Protein AF-A0A3D1SUI6-F1 (afdb_monomer_lite)

Radius of gyration: 23.85 Å; chains: 1; bounding box: 49×30×63 Å

Structure (mmCIF, N/CA/C/O backbone):
data_AF-A0A3D1SUI6-F1
#
_entry.id   AF-A0A3D1SUI6-F1
#
loop_
_atom_site.group_PDB
_atom_site.id
_atom_site.type_symbol
_atom_site.label_atom_id
_atom_site.label_alt_id
_atom_site.label_comp_id
_atom_site.label_asym_id
_atom_site.label_entity_id
_atom_site.label_seq_id
_atom_site.pdbx_PDB_ins_code
_atom_site.Cartn_x
_atom_site.Cartn_y
_atom_site.Cartn_z
_atom_site.occupancy
_atom_site.B_iso_or_equiv
_atom_site.auth_seq_id
_atom_site.auth_comp_id
_atom_site.auth_asym_id
_atom_site.auth_atom_id
_atom_site.pdbx_PDB_model_num
ATOM 1 N N . MET A 1 1 ? 27.805 6.499 -15.657 1.00 43.81 1 MET A N 1
ATOM 2 C CA . MET A 1 1 ? 27.881 5.916 -17.016 1.00 43.81 1 MET A CA 1
ATOM 3 C C . MET A 1 1 ? 26.561 5.187 -17.264 1.00 43.81 1 MET A C 1
ATOM 5 O O . MET A 1 1 ? 26.260 4.269 -16.513 1.00 43.81 1 MET A O 1
ATOM 9 N N . SER A 1 2 ? 25.707 5.669 -18.175 1.00 59.41 2 SER A N 1
ATOM 10 C CA . SER A 1 2 ? 24.334 5.151 -18.326 1.00 59.41 2 SER A CA 1
ATOM 11 C C . SER A 1 2 ? 24.329 3.810 -19.066 1.00 59.41 2 SER A C 1
ATOM 13 O O . SER A 1 2 ? 24.664 3.744 -20.247 1.00 59.41 2 SER A O 1
ATOM 15 N N . LEU A 1 3 ? 23.946 2.742 -18.363 1.00 60.56 3 LEU A N 1
ATOM 16 C CA . LEU A 1 3 ? 23.948 1.361 -18.862 1.00 60.56 3 LEU A CA 1
ATOM 17 C C . LEU A 1 3 ? 22.969 1.159 -20.034 1.00 60.56 3 LEU A C 1
ATOM 19 O O . LEU A 1 3 ? 23.186 0.283 -20.854 1.00 60.56 3 LEU A O 1
ATOM 23 N N . MET A 1 4 ? 21.931 1.992 -20.155 1.00 62.31 4 MET A N 1
ATOM 24 C CA . MET A 1 4 ? 20.924 1.932 -21.232 1.00 62.31 4 MET A CA 1
ATOM 25 C C . MET A 1 4 ? 21.296 2.768 -22.470 1.00 62.31 4 MET A C 1
ATOM 27 O O . MET A 1 4 ? 20.726 2.575 -23.542 1.00 62.31 4 MET A O 1
ATOM 31 N N . ALA A 1 5 ? 22.251 3.694 -22.334 1.00 60.84 5 ALA A N 1
ATOM 32 C CA . ALA A 1 5 ? 22.684 4.575 -23.420 1.00 60.84 5 ALA A CA 1
ATOM 33 C C . ALA A 1 5 ? 23.807 3.963 -24.279 1.00 60.84 5 ALA A C 1
ATOM 35 O O . ALA A 1 5 ? 24.059 4.419 -25.391 1.00 60.84 5 ALA A O 1
ATOM 36 N N . GLY A 1 6 ? 24.497 2.940 -23.766 1.00 64.94 6 GLY A N 1
ATOM 37 C CA . GLY A 1 6 ? 25.594 2.274 -24.462 1.00 64.94 6 GLY A CA 1
ATOM 38 C C . GLY A 1 6 ? 25.123 1.181 -25.425 1.00 64.94 6 GLY A C 1
ATOM 39 O O . GLY A 1 6 ? 24.291 0.343 -25.089 1.00 64.94 6 GLY A O 1
ATOM 40 N N . SER A 1 7 ? 25.729 1.116 -26.608 1.00 67.81 7 SER A N 1
ATOM 41 C CA . SER A 1 7 ? 25.543 0.011 -27.562 1.00 67.81 7 SER A CA 1
ATOM 42 C C . SER A 1 7 ? 26.106 -1.329 -27.062 1.00 67.81 7 SER A C 1
ATOM 44 O O . SER A 1 7 ? 25.674 -2.386 -27.512 1.00 67.81 7 SER A O 1
ATOM 46 N N . VAL A 1 8 ? 27.051 -1.302 -26.113 1.00 70.38 8 VAL A N 1
ATOM 47 C CA . VAL A 1 8 ? 27.733 -2.493 -25.569 1.00 70.38 8 VAL A CA 1
ATOM 48 C C . VAL A 1 8 ? 26.826 -3.326 -24.659 1.00 70.38 8 VAL A C 1
ATOM 50 O O . VAL A 1 8 ? 26.807 -4.549 -24.762 1.00 70.38 8 VAL A O 1
ATOM 53 N N . SER A 1 9 ? 26.034 -2.694 -23.793 1.00 71.31 9 SER A N 1
ATOM 54 C CA . SER A 1 9 ? 25.052 -3.402 -22.960 1.00 71.31 9 SER A CA 1
ATOM 55 C C . SER A 1 9 ? 23.946 -4.019 -23.814 1.00 71.31 9 SER A C 1
ATOM 57 O O . SER A 1 9 ? 23.560 -5.163 -23.591 1.00 71.31 9 SER A O 1
ATOM 59 N N . SER A 1 10 ? 23.497 -3.302 -24.845 1.00 67.88 10 SER A N 1
ATOM 60 C CA . SER A 1 10 ? 22.530 -3.790 -25.836 1.00 67.88 10 SER A CA 1
ATOM 61 C C . SER A 1 10 ? 23.078 -4.964 -26.647 1.00 67.88 10 SER A C 1
ATOM 63 O O . SER A 1 10 ? 22.335 -5.894 -26.971 1.00 67.88 10 SER A O 1
ATOM 65 N N . LEU A 1 11 ? 24.389 -4.999 -26.901 1.00 67.94 11 LEU A N 1
ATOM 66 C CA . LEU A 1 11 ? 25.031 -6.142 -27.542 1.00 67.94 11 LEU A CA 1
ATOM 67 C C . LEU A 1 11 ? 25.026 -7.363 -26.620 1.00 67.94 11 LEU A C 1
ATOM 69 O O . LEU A 1 11 ? 24.677 -8.453 -27.059 1.00 67.94 11 LEU A O 1
ATOM 73 N N . LEU A 1 12 ? 25.355 -7.177 -25.343 1.00 75.50 12 LEU A N 1
ATOM 74 C CA . LEU A 1 12 ? 25.420 -8.266 -24.366 1.00 75.50 12 LEU A CA 1
ATOM 75 C C . LEU A 1 12 ? 24.041 -8.817 -23.977 1.00 75.50 12 LEU A C 1
ATOM 77 O O . LEU A 1 12 ? 23.918 -10.008 -23.709 1.00 75.50 12 LEU A O 1
ATOM 81 N N . LEU A 1 13 ? 23.013 -7.968 -23.941 1.00 75.69 13 LEU A N 1
ATOM 82 C CA . LEU A 1 13 ? 21.690 -8.319 -23.412 1.00 75.69 13 LEU A CA 1
ATOM 83 C C . LEU A 1 13 ? 20.624 -8.528 -24.496 1.00 75.69 13 LEU A C 1
ATOM 85 O O . LEU A 1 13 ? 19.625 -9.192 -24.243 1.00 75.69 13 LEU A O 1
ATOM 89 N N . ALA A 1 14 ? 20.821 -7.986 -25.701 1.00 75.38 14 ALA A N 1
ATOM 90 C CA . ALA A 1 14 ? 19.905 -8.153 -26.835 1.00 75.38 14 ALA A CA 1
ATOM 91 C C . ALA A 1 14 ? 20.599 -8.595 -28.136 1.00 75.38 14 ALA A C 1
ATOM 93 O O . ALA A 1 14 ? 19.934 -8.744 -29.164 1.00 75.38 14 ALA A O 1
ATOM 94 N N . GLY A 1 15 ? 21.922 -8.801 -28.129 1.00 75.25 15 GLY A N 1
ATOM 95 C CA . GLY A 1 15 ? 22.675 -9.225 -29.313 1.00 75.25 15 GLY A CA 1
ATOM 96 C C . GLY A 1 15 ? 22.782 -8.156 -30.406 1.00 75.25 15 GLY A C 1
ATOM 97 O O . GLY A 1 15 ? 22.962 -8.507 -31.574 1.00 75.25 15 GLY A O 1
ATOM 98 N N . LYS A 1 16 ? 22.613 -6.863 -30.079 1.00 77.06 16 LYS A N 1
ATOM 99 C CA . LYS A 1 16 ? 22.597 -5.752 -31.053 1.00 77.06 16 LYS A CA 1
ATOM 100 C C . LYS A 1 16 ? 23.421 -4.549 -30.598 1.00 77.06 16 LYS A C 1
ATOM 102 O O . LYS A 1 16 ? 23.371 -4.158 -29.448 1.00 77.06 16 LYS A O 1
ATOM 107 N N . THR A 1 17 ? 24.096 -3.883 -31.531 1.00 76.62 17 THR A N 1
ATOM 108 C CA . THR A 1 17 ? 24.933 -2.692 -31.277 1.00 76.62 17 THR A CA 1
ATOM 109 C C . THR A 1 17 ? 24.167 -1.362 -31.328 1.00 76.62 17 THR A C 1
ATOM 111 O O . THR A 1 17 ? 24.775 -0.303 -31.470 1.00 76.62 17 THR A O 1
ATOM 114 N N . LYS A 1 18 ? 22.835 -1.392 -31.228 1.00 80.06 18 LYS A N 1
ATOM 115 C CA . LYS A 1 18 ? 21.983 -0.195 -31.166 1.00 80.06 18 LYS A CA 1
ATOM 116 C C . LYS A 1 18 ? 21.641 0.133 -29.710 1.00 80.06 18 LYS A C 1
ATOM 118 O O . LYS A 1 18 ? 21.532 -0.808 -28.931 1.00 80.06 18 LYS A O 1
ATOM 123 N N . PRO A 1 19 ? 21.465 1.409 -29.330 1.00 82.38 19 PRO A N 1
ATOM 124 C CA . PRO A 1 19 ? 20.990 1.760 -27.992 1.00 82.38 19 PRO A CA 1
ATOM 125 C C . PRO A 1 19 ? 19.563 1.237 -27.764 1.00 82.38 19 PRO A C 1
ATOM 127 O O . PRO A 1 19 ? 18.816 1.019 -28.719 1.00 82.38 19 PRO A O 1
ATOM 130 N N . PHE A 1 20 ? 19.167 1.069 -26.498 1.00 84.12 20 PHE A N 1
ATOM 131 C CA . PHE A 1 20 ? 17.882 0.459 -26.123 1.00 84.12 20 PHE A CA 1
ATOM 132 C C . PHE A 1 20 ? 16.665 1.128 -26.792 1.00 84.12 20 PHE A C 1
ATOM 134 O O . PHE A 1 20 ? 15.734 0.445 -27.223 1.00 84.12 20 PHE A O 1
ATOM 141 N N . ILE A 1 21 ? 16.691 2.458 -26.938 1.00 87.12 21 ILE A N 1
ATOM 142 C CA . ILE A 1 21 ? 15.590 3.227 -27.541 1.00 87.12 21 ILE A CA 1
ATOM 143 C C . ILE A 1 21 ? 15.406 2.931 -29.037 1.00 87.12 21 ILE A C 1
ATOM 145 O O . ILE A 1 21 ? 14.313 3.106 -29.557 1.00 87.12 21 ILE A O 1
ATOM 149 N N . ASP A 1 22 ? 16.433 2.424 -29.716 1.00 87.81 22 ASP A N 1
ATOM 150 C CA . ASP A 1 22 ? 16.392 2.113 -31.151 1.00 87.81 22 ASP A CA 1
ATOM 151 C C . ASP A 1 22 ? 16.131 0.620 -31.418 1.00 87.81 22 ASP A C 1
ATOM 153 O O . ASP A 1 22 ? 16.123 0.170 -32.570 1.00 87.81 22 ASP A O 1
ATOM 157 N N . LEU A 1 23 ? 15.956 -0.176 -30.357 1.00 89.12 23 LEU A N 1
ATOM 158 C CA . LEU A 1 23 ? 15.553 -1.575 -30.453 1.00 89.12 23 LEU A CA 1
ATOM 159 C C . LEU A 1 23 ? 14.050 -1.681 -30.748 1.00 89.12 23 LEU A C 1
ATOM 161 O O . LEU A 1 23 ? 13.251 -0.896 -30.238 1.00 89.12 23 LEU A O 1
ATOM 165 N N . SER A 1 24 ? 13.667 -2.694 -31.529 1.00 92.19 24 SER A N 1
ATOM 166 C CA . SER A 1 24 ? 12.257 -3.092 -31.680 1.00 92.19 24 SER A CA 1
ATOM 167 C C . SER A 1 24 ? 11.669 -3.576 -30.350 1.00 92.19 24 SER A C 1
ATOM 169 O O . SER A 1 24 ? 12.409 -3.980 -29.453 1.00 92.19 24 SER A O 1
ATOM 171 N N . GLU A 1 25 ? 10.344 -3.598 -30.235 1.00 91.56 25 GLU A N 1
ATOM 172 C CA . GLU A 1 25 ? 9.626 -4.065 -29.041 1.00 91.56 25 GLU A CA 1
ATOM 173 C C . GLU A 1 25 ? 10.104 -5.448 -28.562 1.00 91.56 25 GLU A C 1
ATOM 175 O O . GLU A 1 25 ? 10.632 -5.564 -27.458 1.00 91.56 25 GLU A O 1
ATOM 180 N N . GLN A 1 26 ? 10.088 -6.457 -29.441 1.00 92.56 26 GLN A N 1
ATOM 181 C CA . GLN A 1 26 ? 10.573 -7.813 -29.128 1.00 92.56 26 GLN A CA 1
ATOM 182 C C . GLN A 1 26 ? 12.034 -7.836 -28.648 1.00 92.56 26 GLN A C 1
ATOM 184 O O . GLN A 1 26 ? 12.441 -8.695 -27.865 1.00 92.56 26 GLN A O 1
ATOM 189 N N . GLN A 1 27 ? 12.870 -6.917 -29.138 1.00 88.75 27 GLN A N 1
ATOM 190 C CA . GLN A 1 27 ? 14.268 -6.820 -28.713 1.00 88.75 27 GLN A CA 1
ATOM 191 C C . GLN A 1 27 ? 14.400 -6.161 -27.339 1.00 88.75 27 GLN A C 1
ATOM 193 O O . GLN A 1 27 ? 15.232 -6.601 -26.544 1.00 88.75 27 GLN A O 1
ATOM 198 N N . ARG A 1 28 ? 13.580 -5.148 -27.040 1.00 92.56 28 ARG A N 1
ATOM 199 C CA . ARG A 1 28 ? 13.516 -4.531 -25.709 1.00 92.56 28 ARG A CA 1
ATOM 200 C C . ARG A 1 28 ? 13.014 -5.526 -24.665 1.00 92.56 28 ARG A C 1
ATOM 202 O O . ARG A 1 28 ? 13.600 -5.609 -23.589 1.00 92.56 28 ARG A O 1
ATOM 209 N N . GLU A 1 29 ? 12.011 -6.337 -24.994 1.00 92.00 29 GLU A N 1
ATOM 210 C CA . GLU A 1 29 ? 11.534 -7.416 -24.119 1.00 92.00 29 GLU A CA 1
ATOM 211 C C . GLU A 1 29 ? 12.645 -8.417 -23.799 1.00 92.00 29 GLU A C 1
ATOM 213 O O . GLU A 1 29 ? 12.923 -8.680 -22.630 1.00 92.00 29 GLU A O 1
ATOM 218 N N . ARG A 1 30 ? 13.346 -8.924 -24.823 1.00 91.25 30 ARG A N 1
ATOM 219 C CA . ARG A 1 30 ? 14.482 -9.842 -24.627 1.00 91.25 30 ARG A CA 1
ATOM 220 C C . ARG A 1 30 ? 15.592 -9.221 -23.787 1.00 91.25 30 ARG A C 1
ATOM 222 O O . ARG A 1 30 ? 16.157 -9.911 -22.941 1.00 91.25 30 ARG A O 1
ATOM 229 N N . TYR A 1 31 ? 15.887 -7.938 -23.992 1.00 91.81 31 TYR A N 1
ATOM 230 C CA . TYR A 1 31 ? 16.863 -7.196 -23.195 1.00 91.81 31 TYR A CA 1
ATOM 231 C C . TYR A 1 31 ? 16.479 -7.201 -21.708 1.00 91.81 31 TYR A C 1
ATOM 233 O O . TYR A 1 31 ? 17.272 -7.603 -20.854 1.00 91.81 31 TYR A O 1
ATOM 241 N N . LEU A 1 32 ? 15.241 -6.805 -21.395 1.00 92.81 32 LEU A N 1
ATOM 242 C CA . LEU A 1 32 ? 14.733 -6.738 -20.022 1.00 92.81 32 LEU A CA 1
ATOM 243 C C . LEU A 1 32 ? 14.626 -8.125 -19.381 1.00 92.81 32 LEU A C 1
ATOM 245 O O . LEU A 1 32 ? 15.021 -8.305 -18.228 1.00 92.81 32 LEU A O 1
ATOM 249 N N . PHE A 1 33 ? 14.171 -9.123 -20.139 1.00 94.25 33 PHE A N 1
ATOM 250 C CA . PHE A 1 33 ? 14.102 -10.511 -19.691 1.00 94.25 33 PHE A CA 1
ATOM 251 C C . PHE A 1 33 ? 15.494 -11.080 -19.374 1.00 94.25 33 PHE A C 1
ATOM 253 O O . PHE A 1 33 ? 15.675 -11.780 -18.374 1.00 94.25 33 PHE A O 1
ATOM 260 N N . SER A 1 34 ? 16.498 -10.728 -20.181 1.00 93.06 34 SER A N 1
ATOM 261 C CA . SER A 1 34 ? 17.894 -11.113 -19.945 1.00 93.06 34 SER A CA 1
ATOM 262 C C . SER A 1 34 ? 18.468 -10.438 -18.699 1.00 93.06 34 SER A C 1
ATOM 264 O O . SER A 1 34 ? 19.191 -11.077 -17.938 1.00 93.06 34 SER A O 1
ATOM 266 N N . MET A 1 35 ? 18.118 -9.174 -18.431 1.00 93.00 35 MET A N 1
ATOM 267 C CA . MET A 1 35 ? 18.493 -8.513 -17.176 1.00 93.00 35 MET A CA 1
ATOM 268 C C . MET A 1 35 ? 17.873 -9.200 -15.955 1.00 93.00 35 MET A C 1
ATOM 270 O O . MET A 1 35 ? 18.580 -9.446 -14.976 1.00 93.00 35 MET A O 1
ATOM 274 N N . ALA A 1 36 ? 16.580 -9.537 -16.019 1.00 94.81 36 ALA A N 1
ATOM 275 C CA . ALA A 1 36 ? 15.845 -10.171 -14.925 1.00 94.81 36 ALA A CA 1
ATOM 276 C C . ALA A 1 36 ? 16.452 -11.521 -14.501 1.00 94.81 36 ALA A C 1
ATOM 278 O O . ALA A 1 36 ? 16.503 -11.825 -13.309 1.00 94.81 36 ALA A O 1
ATOM 279 N N . ASN A 1 37 ? 16.958 -12.291 -15.471 1.00 94.81 37 ASN A N 1
ATOM 280 C CA . ASN A 1 37 ? 17.528 -13.628 -15.272 1.00 94.81 37 ASN A CA 1
ATOM 281 C C . ASN A 1 37 ? 19.068 -13.658 -15.299 1.00 94.81 37 ASN A C 1
ATOM 283 O O . ASN A 1 37 ? 19.672 -14.729 -15.343 1.00 94.81 37 ASN A O 1
ATOM 287 N N . SER A 1 38 ? 19.727 -12.496 -15.289 1.00 93.94 38 SER A N 1
ATOM 288 C CA . SER A 1 38 ? 21.187 -12.416 -15.386 1.00 93.94 38 SER A CA 1
ATOM 289 C C . SER A 1 38 ? 21.871 -13.041 -14.164 1.00 93.94 38 SER A C 1
ATOM 291 O O . SER A 1 38 ? 21.394 -12.840 -13.045 1.00 93.94 38 SER A O 1
ATOM 293 N N . PRO A 1 39 ? 23.032 -13.711 -14.308 1.00 91.56 39 PRO A N 1
ATOM 294 C CA . PRO A 1 39 ? 23.845 -14.132 -13.164 1.00 91.56 39 PRO A CA 1
ATOM 295 C C . PRO A 1 39 ? 24.430 -12.936 -12.388 1.00 91.56 39 PRO A C 1
ATOM 297 O O . PRO A 1 39 ? 24.704 -13.049 -11.191 1.00 91.56 39 PRO A O 1
ATOM 300 N N . VAL A 1 40 ? 24.546 -11.760 -13.016 1.00 91.94 40 VAL A N 1
ATOM 301 C CA . VAL A 1 40 ? 25.086 -10.541 -12.396 1.00 91.94 40 VAL A CA 1
ATOM 302 C C . VAL A 1 40 ? 24.011 -9.840 -11.559 1.00 91.94 40 VAL A C 1
ATOM 304 O O . VAL A 1 40 ? 23.017 -9.342 -12.088 1.00 91.94 40 VAL A O 1
ATOM 307 N N . GLY A 1 41 ? 24.233 -9.739 -10.244 1.00 91.06 41 GLY A N 1
ATOM 308 C CA . GLY A 1 41 ? 23.258 -9.169 -9.302 1.00 91.06 41 GLY A CA 1
ATOM 309 C C . GLY A 1 41 ? 22.820 -7.736 -9.620 1.00 91.06 41 GLY A C 1
ATOM 310 O O . GLY A 1 41 ? 21.630 -7.437 -9.551 1.00 91.06 41 GLY A O 1
ATOM 311 N N . ALA A 1 42 ? 23.748 -6.876 -10.049 1.00 89.12 42 ALA A N 1
ATOM 312 C CA . ALA A 1 42 ? 23.448 -5.486 -10.400 1.00 89.12 42 ALA A CA 1
ATOM 313 C C . ALA A 1 42 ? 22.456 -5.359 -11.574 1.00 89.12 42 ALA A C 1
ATOM 315 O O . ALA A 1 42 ? 21.617 -4.461 -11.579 1.00 89.12 42 ALA A O 1
ATOM 316 N N . LEU A 1 43 ? 22.501 -6.274 -12.551 1.00 87.50 43 LEU A N 1
ATOM 317 C CA . LEU A 1 43 ? 21.563 -6.270 -13.680 1.00 87.50 43 LEU A CA 1
ATOM 318 C C . LEU A 1 43 ? 20.154 -6.677 -13.242 1.00 87.50 43 LEU A C 1
ATOM 320 O O . LEU A 1 43 ? 19.182 -6.040 -13.651 1.00 87.50 43 LEU A O 1
ATOM 324 N N . ARG A 1 44 ? 20.047 -7.669 -12.347 1.00 94.12 44 ARG A N 1
ATOM 325 C CA . ARG A 1 44 ? 18.763 -8.044 -11.740 1.00 94.12 44 ARG A CA 1
ATOM 326 C C . ARG A 1 44 ? 18.180 -6.891 -10.929 1.00 94.12 44 ARG A C 1
ATOM 328 O O . ARG A 1 44 ? 17.003 -6.585 -11.081 1.00 94.12 44 ARG A O 1
ATOM 335 N N . GLN A 1 45 ? 18.996 -6.225 -10.109 1.00 91.81 45 GLN A N 1
ATOM 336 C CA . GLN A 1 45 ? 18.569 -5.041 -9.354 1.00 91.81 45 GLN A CA 1
ATOM 337 C C . GLN A 1 45 ? 18.085 -3.927 -10.286 1.00 91.81 45 GLN A C 1
ATOM 339 O O . GLN A 1 45 ? 16.996 -3.404 -10.075 1.00 91.81 45 GLN A O 1
ATOM 344 N N . GLY A 1 46 ? 18.823 -3.635 -11.362 1.00 89.81 46 GLY A N 1
ATOM 345 C CA . GLY A 1 46 ? 18.406 -2.656 -12.367 1.00 89.81 46 GLY A CA 1
ATOM 346 C C . GLY A 1 46 ? 17.046 -2.981 -12.996 1.00 89.81 46 GLY A C 1
ATOM 347 O O . GLY A 1 46 ? 16.204 -2.092 -13.119 1.00 89.81 46 GLY A O 1
ATOM 348 N N . PHE A 1 47 ? 16.791 -4.253 -13.329 1.00 93.94 47 PHE A N 1
ATOM 349 C CA . PHE A 1 47 ? 15.474 -4.692 -13.803 1.00 93.94 47 PHE A CA 1
ATOM 350 C C . PHE A 1 47 ? 14.386 -4.495 -12.741 1.00 93.94 47 PHE A C 1
ATOM 352 O O . PHE A 1 47 ? 13.322 -3.976 -13.061 1.00 93.94 47 PHE A O 1
ATOM 359 N N . GLN A 1 48 ? 14.640 -4.868 -11.482 1.00 94.69 48 GLN A N 1
ATOM 360 C CA . GLN A 1 48 ? 13.653 -4.708 -10.409 1.00 94.69 48 GLN A CA 1
ATOM 361 C C . GLN A 1 48 ? 13.319 -3.238 -10.148 1.00 94.69 48 GLN A C 1
ATOM 363 O O . GLN A 1 48 ? 12.148 -2.908 -9.974 1.00 94.69 48 GLN A O 1
ATOM 368 N N . THR A 1 49 ? 14.311 -2.347 -10.174 1.00 92.38 49 THR A N 1
ATOM 369 C CA . THR A 1 49 ? 14.087 -0.901 -10.060 1.00 92.38 49 THR A CA 1
ATOM 370 C C . THR A 1 49 ? 13.233 -0.385 -11.214 1.00 92.38 49 THR A C 1
ATOM 372 O O . THR A 1 49 ? 12.233 0.286 -10.971 1.00 92.38 49 THR A O 1
ATOM 375 N N . LEU A 1 50 ? 13.572 -0.743 -12.458 1.00 91.50 50 LEU A N 1
ATOM 376 C CA . LEU A 1 50 ? 12.796 -0.331 -13.629 1.00 91.50 50 LEU A CA 1
ATOM 377 C C . LEU A 1 50 ? 11.362 -0.871 -13.576 1.00 91.50 50 LEU A C 1
ATOM 379 O O . LEU A 1 50 ? 10.422 -0.115 -13.792 1.00 91.50 50 LEU A O 1
ATOM 383 N N . LYS A 1 51 ? 11.189 -2.156 -13.247 1.00 93.62 51 LYS A N 1
ATOM 384 C CA . LYS A 1 51 ? 9.878 -2.796 -13.106 1.00 93.62 51 LYS A CA 1
ATOM 385 C C . LYS A 1 51 ? 9.032 -2.087 -12.051 1.00 93.62 51 LYS A C 1
ATOM 387 O O . LYS A 1 51 ? 7.870 -1.803 -12.320 1.00 93.62 51 LYS A O 1
ATOM 392 N N . ARG A 1 52 ? 9.595 -1.807 -10.869 1.00 91.94 52 ARG A N 1
ATOM 393 C CA . ARG A 1 52 ? 8.886 -1.119 -9.777 1.00 91.94 52 ARG A CA 1
ATOM 394 C C . ARG A 1 52 ? 8.456 0.281 -10.187 1.00 91.94 52 ARG A C 1
ATOM 396 O O . ARG A 1 52 ? 7.287 0.597 -10.031 1.00 91.94 52 ARG A O 1
ATOM 403 N N . LEU A 1 53 ? 9.361 1.071 -10.762 1.00 91.00 53 LEU A N 1
ATOM 404 C CA . LEU A 1 53 ? 9.049 2.429 -11.206 1.00 91.00 53 LEU A CA 1
ATOM 405 C C . LEU A 1 53 ? 7.998 2.437 -12.323 1.00 91.00 53 LEU A C 1
ATOM 407 O O . LEU A 1 53 ? 7.035 3.190 -12.249 1.00 91.00 53 LEU A O 1
ATOM 411 N N . ALA A 1 54 ? 8.156 1.575 -13.331 1.00 91.75 54 ALA A N 1
ATOM 412 C CA . ALA A 1 54 ? 7.199 1.462 -14.427 1.00 91.75 54 ALA A CA 1
ATOM 413 C C . ALA A 1 54 ? 5.818 1.027 -13.923 1.00 91.75 54 ALA A C 1
ATOM 415 O O . ALA A 1 54 ? 4.820 1.618 -14.315 1.00 91.75 54 ALA A O 1
ATOM 416 N N . SER A 1 55 ? 5.765 0.044 -13.017 1.00 91.44 55 SER A N 1
ATOM 417 C CA . SER A 1 55 ? 4.505 -0.406 -12.416 1.00 91.44 55 SER A CA 1
ATOM 418 C C . SER A 1 55 ? 3.880 0.699 -11.567 1.00 91.44 55 SER A C 1
ATOM 420 O O . SER A 1 55 ? 2.695 0.958 -11.702 1.00 91.44 55 SER A O 1
ATOM 422 N N . PHE A 1 56 ? 4.664 1.394 -10.740 1.00 88.56 56 PHE A N 1
ATOM 423 C CA . PHE A 1 56 ? 4.161 2.506 -9.935 1.00 88.56 56 PHE A CA 1
ATOM 424 C C . PHE A 1 56 ? 3.577 3.615 -10.813 1.00 88.56 56 PHE A C 1
ATOM 426 O O . PHE A 1 56 ? 2.467 4.056 -10.563 1.00 88.56 56 PHE A O 1
ATOM 433 N N . ILE A 1 57 ? 4.263 4.018 -11.886 1.00 88.44 57 ILE A N 1
ATOM 434 C CA . ILE A 1 57 ? 3.711 5.006 -12.823 1.00 88.44 57 ILE A CA 1
ATOM 435 C C . ILE A 1 57 ? 2.420 4.486 -13.464 1.00 88.44 57 ILE A C 1
ATOM 437 O O . ILE A 1 57 ? 1.433 5.211 -13.538 1.00 88.44 57 ILE A O 1
ATOM 441 N N . TYR A 1 58 ? 2.423 3.225 -13.900 1.00 89.94 58 TYR A N 1
ATOM 442 C CA . TYR A 1 58 ? 1.278 2.599 -14.553 1.00 89.94 58 TYR A CA 1
ATOM 443 C C . TYR A 1 58 ? 0.042 2.532 -13.641 1.00 89.94 58 TYR A C 1
ATOM 445 O O . TYR A 1 58 ? -1.068 2.771 -14.107 1.00 89.94 58 TYR A O 1
ATOM 453 N N . PHE A 1 59 ? 0.222 2.256 -12.347 1.00 85.75 59 PHE A N 1
ATOM 454 C CA . PHE A 1 59 ? -0.876 2.116 -11.385 1.00 85.75 59 PHE A CA 1
ATOM 455 C C . PHE A 1 59 ? -1.256 3.414 -10.667 1.00 85.75 59 PHE A C 1
ATOM 457 O O . PHE A 1 59 ? -2.420 3.565 -10.316 1.00 85.75 59 PHE A O 1
ATOM 464 N N . SER A 1 60 ? -0.329 4.355 -10.483 1.00 85.12 60 SER A N 1
ATOM 465 C CA . SER A 1 60 ? -0.509 5.436 -9.506 1.00 85.12 60 SER A CA 1
ATOM 466 C C . SER A 1 60 ? -0.582 6.844 -10.091 1.00 85.12 60 SER A C 1
ATOM 468 O O . SER A 1 60 ? -0.797 7.779 -9.323 1.00 85.12 60 SER A O 1
ATOM 470 N N . VAL A 1 61 ? -0.353 7.046 -11.395 1.00 86.06 61 VAL A N 1
ATOM 471 C CA . VAL A 1 61 ? -0.328 8.397 -11.987 1.00 86.06 61 VAL A CA 1
ATOM 472 C C . VAL A 1 61 ? -1.695 8.750 -12.579 1.00 86.06 61 VAL A C 1
ATOM 474 O O . VAL A 1 61 ? -2.049 8.214 -13.632 1.00 86.06 61 VAL A O 1
ATOM 477 N N . PRO A 1 62 ? -2.458 9.657 -11.941 1.00 83.75 62 PRO A N 1
ATOM 478 C CA . PRO A 1 62 ? -3.692 10.167 -12.513 1.00 83.75 62 PRO A CA 1
ATOM 479 C C . PRO A 1 62 ? -3.420 11.198 -13.618 1.00 83.75 62 PRO A C 1
ATOM 481 O O . PRO A 1 62 ? -2.371 11.848 -13.661 1.00 83.75 62 PRO A O 1
ATOM 484 N N . ASP A 1 63 ? -4.401 11.375 -14.495 1.00 85.44 63 ASP A N 1
ATOM 485 C CA . ASP A 1 63 ? -4.497 12.491 -15.425 1.00 85.44 63 ASP A CA 1
ATOM 486 C C . ASP A 1 63 ? -4.956 13.788 -14.724 1.00 85.44 63 ASP A C 1
ATOM 488 O O . ASP A 1 63 ? -5.099 13.865 -13.501 1.00 85.44 63 ASP A O 1
ATOM 492 N N . ALA A 1 64 ? -5.199 14.843 -15.508 1.00 84.12 64 ALA A N 1
ATOM 493 C CA . ALA A 1 64 ? -5.649 16.135 -14.989 1.00 84.12 64 ALA A CA 1
ATOM 494 C C . ALA A 1 64 ? -7.047 16.089 -14.336 1.00 84.12 64 ALA A C 1
ATOM 496 O O . ALA A 1 64 ? -7.419 17.031 -13.635 1.00 84.12 64 ALA A O 1
ATOM 497 N N . GLN A 1 65 ? -7.821 15.030 -14.573 1.00 82.44 65 GLN A N 1
ATOM 498 C CA . GLN A 1 65 ? -9.153 14.804 -14.019 1.00 82.44 65 GLN A CA 1
ATOM 499 C C . GLN A 1 65 ? -9.113 13.896 -12.779 1.00 82.44 65 GLN A C 1
ATOM 501 O O . GLN A 1 65 ? -10.150 13.685 -12.152 1.00 82.44 65 GLN A O 1
ATOM 506 N N . GLY A 1 66 ? -7.935 13.398 -12.389 1.00 80.12 66 GLY A N 1
ATOM 507 C CA . GLY A 1 66 ? -7.773 12.507 -11.241 1.00 80.12 66 GLY A CA 1
ATOM 508 C C . GLY A 1 66 ? -7.983 11.027 -11.569 1.00 80.12 66 GLY A C 1
ATOM 509 O O . GLY A 1 66 ? -7.994 10.219 -10.642 1.00 80.12 66 GLY A O 1
ATOM 510 N N . ALA A 1 67 ? -8.143 10.663 -12.846 1.00 84.31 67 ALA A N 1
ATOM 511 C CA . ALA A 1 67 ? -8.344 9.284 -13.284 1.00 84.31 67 ALA A CA 1
ATOM 512 C C . ALA A 1 67 ? -7.043 8.697 -13.837 1.00 84.31 67 ALA A C 1
ATOM 514 O O . ALA A 1 67 ? -6.304 9.363 -14.559 1.00 84.31 67 ALA A O 1
ATOM 515 N N . ASN A 1 68 ? -6.743 7.437 -13.530 1.00 88.69 68 ASN A N 1
ATOM 516 C CA . ASN A 1 68 ? -5.607 6.777 -14.165 1.00 88.69 68 ASN A CA 1
ATOM 517 C C . ASN A 1 68 ? -6.010 6.311 -15.581 1.00 88.69 68 ASN A C 1
ATOM 519 O O . ASN A 1 68 ? -6.953 5.523 -15.708 1.00 88.69 68 ASN A O 1
ATOM 523 N N . PRO A 1 69 ? -5.290 6.716 -16.648 1.00 89.56 69 PRO A N 1
ATOM 524 C CA . PRO A 1 69 ? -5.614 6.323 -18.024 1.00 89.56 69 PRO A CA 1
ATOM 525 C C . PRO A 1 69 ? -5.527 4.807 -18.273 1.00 89.56 69 PRO A C 1
ATOM 527 O O . PRO A 1 69 ? -6.071 4.308 -19.254 1.00 89.56 69 PRO A O 1
ATOM 530 N N . ASN A 1 70 ? -4.853 4.058 -17.398 1.00 91.19 70 ASN A N 1
ATOM 531 C CA . ASN A 1 70 ? -4.710 2.607 -17.501 1.00 91.19 70 ASN A CA 1
ATOM 532 C C . ASN A 1 70 ? -5.878 1.824 -16.881 1.00 91.19 70 ASN A C 1
ATOM 534 O O . ASN A 1 70 ? -5.929 0.608 -17.058 1.00 91.19 70 ASN A O 1
ATOM 538 N N . TRP A 1 71 ? -6.817 2.467 -16.176 1.00 89.50 71 TRP A N 1
ATOM 539 C CA . TRP A 1 71 ? -7.943 1.765 -15.543 1.00 89.50 71 TRP A CA 1
ATOM 540 C C . TRP A 1 71 ? -8.810 0.990 -16.544 1.00 89.50 71 TRP A C 1
ATOM 542 O O . TRP A 1 71 ? -9.210 -0.130 -16.244 1.00 89.50 71 TRP A O 1
ATOM 552 N N . GLU A 1 72 ? -9.022 1.522 -17.752 1.00 88.69 72 GLU A N 1
ATOM 553 C CA . GLU A 1 72 ? -9.766 0.830 -18.816 1.00 88.69 72 GLU A CA 1
ATOM 554 C C . GLU A 1 72 ? -9.079 -0.479 -19.235 1.00 88.69 72 GLU A C 1
ATOM 556 O O . GLU A 1 72 ? -9.719 -1.521 -19.343 1.00 88.69 72 GLU A O 1
ATOM 561 N N . VAL A 1 73 ? -7.754 -0.450 -19.408 1.00 91.06 73 VAL A N 1
ATOM 562 C CA . VAL A 1 73 ? -6.959 -1.632 -19.785 1.00 91.06 73 VAL A CA 1
ATOM 563 C C . VAL A 1 73 ? -6.924 -2.668 -18.658 1.00 91.06 73 VAL A C 1
ATOM 565 O O . VAL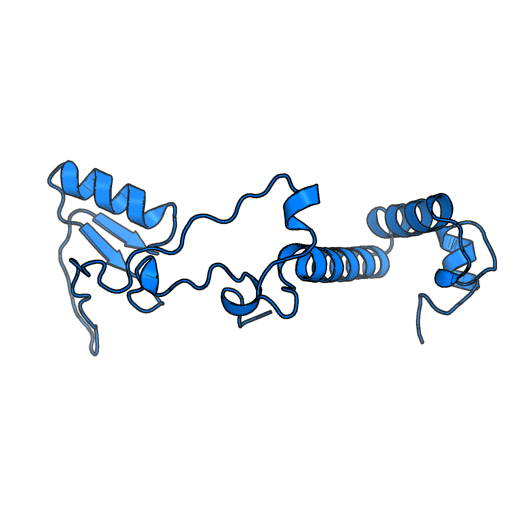 A 1 73 ? -6.802 -3.865 -18.915 1.00 91.06 73 VAL A O 1
ATOM 568 N N . LEU A 1 74 ? -7.028 -2.209 -17.411 1.00 89.06 74 LEU A N 1
ATOM 569 C CA . LEU A 1 74 ? -7.069 -3.048 -16.217 1.00 89.06 74 LEU A CA 1
ATOM 570 C C . LEU A 1 74 ? -8.460 -3.616 -15.913 1.00 89.06 74 LEU A C 1
ATOM 572 O O . LEU A 1 74 ? -8.576 -4.386 -14.960 1.00 89.06 74 LEU A O 1
ATOM 576 N N . ASP A 1 75 ? -9.489 -3.231 -16.676 1.00 90.94 75 ASP A N 1
ATOM 577 C CA . ASP A 1 75 ? -10.897 -3.502 -16.354 1.00 90.94 75 ASP A CA 1
ATOM 578 C C . ASP A 1 75 ? -11.245 -3.073 -14.911 1.00 90.94 75 ASP A C 1
ATOM 580 O O . ASP A 1 75 ? -11.980 -3.736 -14.177 1.00 90.94 75 ASP A O 1
ATOM 584 N N . TYR A 1 76 ? -10.645 -1.961 -14.469 1.00 87.88 76 TYR A N 1
ATOM 585 C CA . TYR A 1 76 ? -10.831 -1.417 -13.131 1.00 87.88 76 TYR A CA 1
ATOM 586 C C . TYR A 1 76 ? -11.875 -0.305 -13.150 1.00 87.88 76 TYR A C 1
ATOM 588 O O . TYR A 1 76 ? -11.719 0.716 -13.821 1.00 87.88 76 TYR A O 1
ATOM 596 N N . GLN A 1 77 ? -12.932 -0.485 -12.361 1.00 86.69 77 GLN A N 1
ATOM 597 C CA . GLN A 1 77 ? -13.956 0.528 -12.136 1.00 86.69 77 GLN A CA 1
ATOM 598 C C . GLN A 1 77 ? -13.753 1.134 -10.752 1.00 86.69 77 GLN A C 1
ATOM 600 O O . GLN A 1 77 ? -13.902 0.446 -9.739 1.00 86.69 77 GLN A O 1
ATOM 605 N N . ALA A 1 78 ? -13.416 2.423 -10.710 1.00 80.50 78 ALA A N 1
ATOM 606 C CA . ALA A 1 78 ? -13.283 3.134 -9.449 1.00 80.50 78 ALA A CA 1
ATOM 607 C C . ALA A 1 78 ? -14.635 3.136 -8.706 1.00 80.50 78 ALA A C 1
ATOM 609 O O . ALA A 1 78 ? -15.666 3.457 -9.312 1.00 80.50 78 ALA A O 1
ATOM 610 N N . PRO A 1 79 ? -14.664 2.778 -7.411 1.00 82.44 79 PRO A N 1
ATOM 611 C CA . PRO A 1 79 ? -15.891 2.832 -6.634 1.00 82.44 79 PRO A CA 1
ATOM 612 C C . PRO A 1 79 ? -16.354 4.283 -6.473 1.00 82.44 79 PRO A C 1
ATOM 614 O O . PRO A 1 79 ? -15.551 5.218 -6.466 1.00 82.44 79 PRO A O 1
ATOM 617 N N . ALA A 1 80 ? -17.667 4.474 -6.327 1.00 81.00 80 ALA A N 1
ATOM 618 C CA . ALA A 1 80 ? -18.211 5.790 -6.019 1.00 81.00 80 ALA A CA 1
ATOM 619 C C . ALA A 1 80 ? -17.620 6.297 -4.690 1.00 81.00 80 ALA A C 1
ATOM 621 O O . ALA A 1 80 ? -17.492 5.505 -3.749 1.00 81.00 80 ALA A O 1
ATOM 622 N N . PRO A 1 81 ? -17.276 7.594 -4.589 1.00 75.75 81 PRO A N 1
ATOM 623 C CA . PRO A 1 81 ? -16.787 8.144 -3.341 1.00 75.75 81 PRO A CA 1
ATOM 624 C C . PRO A 1 81 ? -17.857 7.977 -2.249 1.00 75.75 81 PRO A C 1
ATOM 626 O O . PRO A 1 81 ? -19.052 8.152 -2.513 1.00 75.75 81 PRO A O 1
ATOM 629 N N . PRO A 1 82 ? -17.445 7.622 -1.027 1.00 72.38 82 PRO A N 1
ATOM 630 C CA . PRO A 1 82 ? -18.353 7.471 0.101 1.00 72.38 82 PRO A CA 1
ATOM 631 C C . PRO A 1 82 ? -18.962 8.828 0.496 1.00 72.38 82 PRO A C 1
ATOM 633 O O . PRO A 1 82 ? -18.393 9.880 0.185 1.00 72.38 82 PRO A O 1
ATOM 636 N N . PRO A 1 83 ? -20.108 8.832 1.202 1.00 79.25 83 PRO A N 1
ATOM 637 C CA . PRO A 1 83 ? -20.698 10.060 1.723 1.00 79.25 83 PRO A CA 1
ATOM 638 C C . PRO A 1 83 ? -19.705 10.828 2.60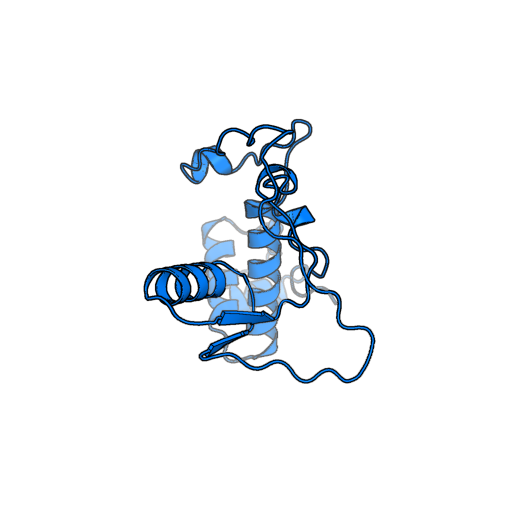1 1.00 79.25 83 PRO A C 1
ATOM 640 O O . PRO A 1 83 ? -19.046 10.245 3.463 1.00 79.25 83 PRO A O 1
ATOM 643 N N . ALA A 1 84 ? -19.617 12.145 2.405 1.00 73.56 84 ALA A N 1
ATOM 644 C CA . ALA A 1 84 ? -18.697 13.006 3.153 1.00 73.56 84 ALA A CA 1
ATOM 645 C C . ALA A 1 84 ? -18.995 13.046 4.667 1.00 73.56 84 ALA A C 1
ATOM 647 O O . ALA A 1 84 ? -18.136 13.422 5.459 1.00 73.56 84 ALA A O 1
ATOM 648 N N . ASP A 1 85 ? -20.207 12.662 5.063 1.00 78.38 85 ASP A N 1
ATOM 649 C CA . ASP A 1 85 ? -20.730 12.641 6.427 1.00 78.38 85 ASP A CA 1
ATOM 650 C C . ASP A 1 85 ? -20.818 11.224 7.020 1.00 78.38 85 ASP A C 1
ATOM 652 O O . ASP A 1 85 ? -21.530 11.006 8.003 1.00 78.38 85 ASP A O 1
ATOM 656 N N . ALA A 1 86 ? -20.090 10.256 6.449 1.00 76.94 86 ALA A N 1
ATOM 657 C CA . ALA A 1 86 ? -20.040 8.899 6.979 1.00 76.94 86 ALA A CA 1
ATOM 658 C C . ALA A 1 86 ? -19.649 8.912 8.475 1.00 76.94 86 ALA A C 1
ATOM 660 O O . ALA A 1 86 ? -18.601 9.466 8.834 1.00 76.94 86 ALA A O 1
ATOM 661 N N . PRO A 1 87 ? -20.473 8.321 9.364 1.00 78.19 87 PRO A N 1
ATOM 662 C CA . PRO A 1 87 ? -20.230 8.380 10.794 1.00 78.19 87 PRO A CA 1
ATOM 663 C C . PRO A 1 87 ? -18.935 7.657 11.152 1.00 78.19 87 PRO A C 1
ATOM 665 O O . PRO A 1 87 ? -18.570 6.638 10.570 1.00 78.19 87 PRO A O 1
ATOM 668 N N . GLN A 1 88 ? -18.262 8.190 12.161 1.00 82.88 88 GLN A N 1
ATOM 669 C CA . GLN A 1 88 ? -17.029 7.664 12.717 1.00 82.88 88 GLN A CA 1
ATOM 670 C C . GLN A 1 88 ? -17.342 7.045 14.091 1.00 82.88 88 GLN A C 1
ATOM 672 O O . GLN A 1 88 ? -17.294 7.745 15.098 1.00 82.88 88 GLN A O 1
ATOM 677 N N . PRO A 1 89 ? -17.738 5.756 14.154 1.00 83.88 89 PRO A N 1
ATOM 678 C CA . PRO A 1 89 ? -18.297 5.167 15.375 1.00 83.88 89 PRO A CA 1
ATOM 679 C C . PRO A 1 89 ? -17.258 4.878 16.463 1.00 83.88 89 PRO A C 1
ATOM 681 O O . PRO A 1 89 ? -17.627 4.672 17.617 1.00 83.88 89 PRO A O 1
ATOM 684 N N . ILE A 1 90 ? -15.974 4.825 16.104 1.00 87.50 90 ILE A N 1
ATOM 685 C CA . ILE A 1 90 ? -14.884 4.507 17.022 1.00 87.50 90 ILE A CA 1
ATOM 686 C C . ILE A 1 90 ? -14.173 5.802 17.407 1.00 87.50 90 ILE A C 1
ATOM 688 O O . ILE A 1 90 ? -13.716 6.541 16.539 1.00 87.50 90 ILE A O 1
ATOM 692 N N . THR A 1 91 ? -14.025 6.030 18.710 1.00 90.00 91 THR A N 1
ATOM 693 C CA . THR A 1 91 ? -13.140 7.063 19.258 1.00 90.00 91 THR A CA 1
ATOM 694 C C . THR A 1 91 ? -11.844 6.391 19.714 1.00 90.00 91 THR A C 1
ATOM 696 O O . THR A 1 91 ? -11.871 5.676 20.719 1.00 90.00 91 THR A O 1
ATOM 699 N N . PRO A 1 92 ? -10.714 6.570 19.003 1.00 92.62 92 PRO A N 1
ATOM 700 C CA . PRO A 1 92 ? -9.449 5.962 19.396 1.00 92.62 92 PRO A CA 1
ATOM 701 C C . PRO A 1 92 ? -8.949 6.516 20.730 1.00 92.62 92 PRO A C 1
ATOM 703 O O . PRO A 1 92 ? -8.997 7.722 20.976 1.00 92.62 92 PRO A O 1
ATOM 706 N N . LEU A 1 93 ? -8.405 5.637 21.567 1.00 93.75 93 LEU A N 1
ATOM 707 C CA . LEU A 1 93 ? -7.682 6.039 22.765 1.00 93.75 93 LEU A CA 1
ATOM 708 C C . LEU A 1 93 ? -6.248 6.432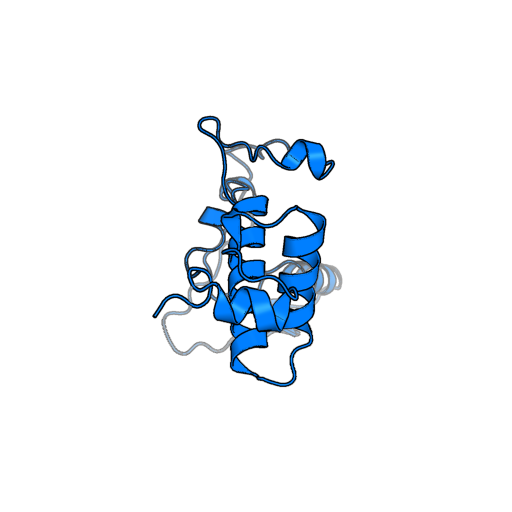 22.386 1.00 93.75 93 LEU A C 1
ATOM 710 O O . LEU A 1 93 ? -5.487 5.607 21.884 1.00 93.75 93 LEU A O 1
ATOM 714 N N . THR A 1 94 ? -5.865 7.681 22.647 1.00 92.81 94 THR A N 1
ATOM 715 C CA . THR A 1 94 ? -4.473 8.128 22.507 1.00 92.81 94 THR A CA 1
ATOM 716 C C . THR A 1 94 ? -3.681 7.775 23.764 1.00 92.81 94 THR A C 1
ATOM 718 O O . THR A 1 94 ? -4.020 8.227 24.854 1.00 92.81 94 THR A O 1
ATOM 721 N N . ILE A 1 95 ? -2.609 6.996 23.607 1.00 92.88 95 ILE A N 1
ATOM 722 C CA . ILE A 1 95 ? -1.691 6.636 24.694 1.00 92.88 95 ILE A CA 1
ATOM 723 C C . ILE A 1 95 ? -0.541 7.650 24.727 1.00 92.88 95 ILE A C 1
ATOM 725 O O . ILE A 1 95 ? 0.273 7.689 23.806 1.00 92.88 95 ILE A O 1
ATOM 729 N N . SER A 1 96 ? -0.486 8.492 25.764 1.00 94.56 96 SER A N 1
ATOM 730 C CA . SER A 1 96 ? 0.556 9.522 25.950 1.00 94.56 96 SER A CA 1
ATOM 731 C C . SER A 1 96 ? 1.614 9.166 26.997 1.00 94.56 96 SER A C 1
ATOM 733 O O . SER A 1 96 ? 2.626 9.854 27.107 1.00 94.56 96 SER A O 1
ATOM 735 N N . GLU A 1 97 ? 1.372 8.117 27.776 1.00 96.19 97 GLU A N 1
ATOM 736 C CA . GLU A 1 97 ? 2.232 7.635 28.854 1.00 96.19 97 GLU A CA 1
ATOM 737 C C . GLU A 1 97 ? 2.100 6.115 28.994 1.00 96.19 97 GLU A C 1
ATOM 739 O O . GLU A 1 97 ? 1.194 5.508 28.412 1.00 96.19 97 GLU A O 1
ATOM 744 N N . ASP A 1 98 ? 2.994 5.497 29.766 1.00 96.12 98 ASP A N 1
ATOM 745 C CA . ASP A 1 98 ? 2.966 4.057 30.014 1.00 96.12 98 ASP A CA 1
ATOM 746 C C . ASP A 1 98 ? 1.606 3.642 30.594 1.00 96.12 98 ASP A C 1
ATOM 748 O O . ASP A 1 98 ? 1.235 4.004 31.709 1.00 96.12 98 ASP A O 1
ATOM 752 N N . THR A 1 99 ? 0.849 2.876 29.809 1.00 95.31 99 THR A N 1
ATOM 753 C CA . THR A 1 99 ? -0.533 2.498 30.112 1.00 95.31 99 THR A CA 1
ATOM 754 C C . THR A 1 99 ? -0.672 0.985 30.047 1.00 95.31 99 THR A C 1
ATOM 756 O O . THR A 1 99 ? -0.198 0.347 29.108 1.00 95.31 99 THR A O 1
ATOM 759 N N . THR A 1 100 ? -1.350 0.401 31.034 1.00 96.00 100 THR A N 1
ATOM 760 C CA . THR A 1 100 ? -1.715 -1.022 31.032 1.00 96.00 100 THR A CA 1
ATOM 761 C C . THR A 1 100 ? -3.195 -1.157 30.692 1.00 96.00 100 THR A C 1
ATOM 763 O O . THR A 1 100 ? -4.034 -0.559 31.362 1.00 96.00 100 THR A O 1
ATOM 766 N N . LEU A 1 101 ? -3.509 -1.936 29.656 1.00 95.94 101 LEU A N 1
ATOM 767 C CA . LEU A 1 101 ? -4.873 -2.263 29.242 1.00 95.94 101 LEU A CA 1
ATOM 768 C C . LEU A 1 101 ? -5.070 -3.777 29.321 1.00 95.94 101 LEU A C 1
ATOM 770 O O . LEU A 1 101 ? -4.191 -4.535 28.912 1.00 95.94 101 LEU A O 1
ATOM 774 N N . GLU A 1 102 ? -6.226 -4.206 29.815 1.00 97.25 102 GLU A N 1
ATOM 775 C CA . GLU A 1 102 ? -6.620 -5.615 29.834 1.00 97.25 102 GLU A CA 1
ATOM 776 C C . GLU A 1 102 ? -7.588 -5.905 28.685 1.00 97.25 102 GLU A C 1
ATOM 778 O O . GLU A 1 102 ? -8.519 -5.140 28.427 1.00 97.25 102 GLU A O 1
ATOM 783 N N . ALA A 1 103 ? -7.350 -7.010 27.985 1.00 97.62 103 ALA A N 1
ATOM 784 C CA . ALA A 1 103 ? -8.182 -7.492 26.894 1.00 97.62 103 ALA A CA 1
ATOM 785 C C . ALA A 1 103 ? -7.998 -9.003 26.736 1.00 97.62 103 ALA A C 1
ATOM 787 O O . ALA A 1 103 ? -6.947 -9.549 27.078 1.00 97.62 103 ALA A O 1
ATOM 788 N N . ASP A 1 104 ? -8.990 -9.671 26.157 1.00 98.50 104 ASP A N 1
ATOM 789 C CA . ASP A 1 104 ? -8.872 -11.072 25.756 1.00 98.50 104 ASP A CA 1
ATOM 790 C C . ASP A 1 104 ? -7.899 -11.226 24.579 1.00 98.50 104 ASP A C 1
ATOM 792 O O . ASP A 1 104 ? -7.198 -12.236 24.480 1.00 98.50 104 ASP A O 1
ATOM 796 N N . VAL A 1 105 ? -7.876 -10.245 23.664 1.00 98.25 105 VAL A N 1
ATOM 797 C CA . VAL A 1 105 ? -7.048 -10.270 22.449 1.00 98.25 105 VAL A CA 1
ATOM 798 C C . VAL A 1 105 ? -6.497 -8.882 22.114 1.00 98.25 105 VAL A C 1
ATOM 800 O O . VAL A 1 105 ? -7.207 -7.879 22.190 1.00 98.25 105 VAL A O 1
ATOM 803 N N . VAL A 1 106 ? -5.239 -8.842 21.664 1.00 98.12 106 VAL A N 1
ATOM 804 C CA . VAL A 1 106 ? -4.606 -7.659 21.064 1.00 98.12 106 VAL A CA 1
ATOM 805 C C . VAL A 1 106 ? -4.337 -7.921 19.583 1.00 98.12 106 VAL A C 1
ATOM 807 O O . VAL A 1 106 ? -3.652 -8.882 19.232 1.00 98.12 106 VAL A O 1
ATOM 810 N N . VAL A 1 107 ? -4.855 -7.055 18.714 1.00 98.25 107 VAL A N 1
ATOM 811 C CA . VAL A 1 107 ? -4.614 -7.066 17.266 1.00 98.25 107 VAL A CA 1
ATOM 812 C C . VAL A 1 107 ? -3.655 -5.930 16.917 1.00 98.25 107 VAL A C 1
ATOM 814 O O . VAL A 1 107 ? -3.915 -4.775 17.241 1.00 98.25 107 VAL A O 1
ATOM 817 N N . ILE A 1 108 ? -2.540 -6.246 16.257 1.00 97.50 108 ILE A N 1
ATOM 818 C CA . ILE A 1 108 ? -1.537 -5.255 15.843 1.00 97.50 108 ILE A CA 1
ATOM 819 C C . ILE A 1 108 ? -1.763 -4.913 14.365 1.00 97.50 108 ILE A C 1
ATOM 821 O O . ILE A 1 108 ? -1.558 -5.757 13.493 1.00 97.50 108 ILE A O 1
ATOM 825 N N . GLY A 1 109 ? -2.160 -3.669 14.106 1.00 96.00 109 GLY A N 1
ATOM 826 C CA . GLY A 1 109 ? -2.524 -3.116 12.802 1.00 96.00 109 GLY A CA 1
ATOM 827 C C . GLY A 1 109 ? -4.026 -3.205 12.514 1.00 96.00 109 GLY A C 1
ATOM 828 O O . GLY A 1 109 ? -4.624 -4.268 12.673 1.00 96.00 109 GLY A O 1
ATOM 829 N N . SER A 1 110 ? -4.636 -2.113 12.043 1.00 94.75 110 SER A N 1
ATOM 830 C CA . SER A 1 110 ? -6.067 -2.036 11.678 1.00 94.75 110 SER A CA 1
ATOM 831 C C . SER A 1 110 ? -6.335 -2.180 10.172 1.00 94.75 110 SER A C 1
ATOM 833 O O . SER A 1 110 ? -7.443 -1.925 9.705 1.00 94.75 110 SER A O 1
ATOM 835 N N . GLY A 1 111 ? -5.332 -2.613 9.400 1.00 92.44 111 GLY A N 1
ATOM 836 C CA . GLY A 1 111 ? -5.466 -2.856 7.962 1.00 92.44 111 GLY A CA 1
ATOM 837 C C . GLY A 1 111 ? -6.441 -3.991 7.615 1.00 92.44 111 GLY A C 1
ATOM 838 O O . GLY A 1 111 ? -7.082 -4.583 8.483 1.00 92.44 111 GLY A O 1
ATOM 839 N N . ALA A 1 112 ? -6.500 -4.352 6.329 1.00 91.94 112 ALA A N 1
ATOM 840 C CA . ALA A 1 112 ? -7.503 -5.271 5.774 1.00 91.94 112 ALA A CA 1
ATOM 841 C C . ALA A 1 112 ? -7.681 -6.597 6.543 1.00 91.94 112 ALA A C 1
ATOM 843 O O . ALA A 1 112 ? -8.791 -7.104 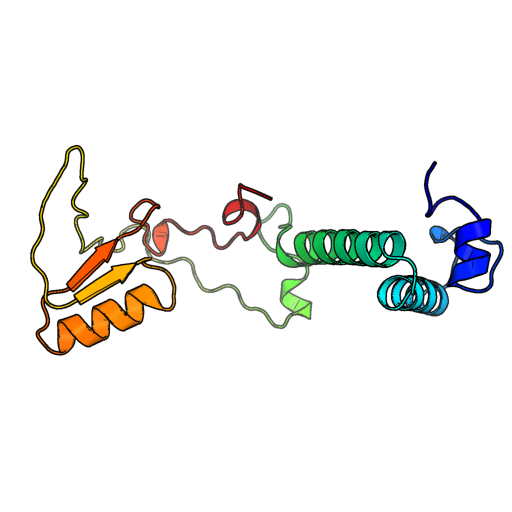6.640 1.00 91.94 112 ALA A O 1
ATOM 844 N N . GLY A 1 113 ? -6.605 -7.158 7.105 1.00 95.88 113 GLY A N 1
ATOM 845 C CA . GLY A 1 113 ? -6.692 -8.360 7.940 1.00 95.88 113 GLY A CA 1
ATOM 846 C C . GLY A 1 113 ? -7.059 -8.074 9.399 1.00 95.88 113 GLY A C 1
ATOM 847 O O . GLY A 1 113 ? -7.904 -8.756 9.972 1.00 95.88 113 GLY A O 1
ATOM 848 N N . GLY A 1 114 ? -6.431 -7.065 10.006 1.00 97.00 114 GLY A N 1
ATOM 849 C CA . GLY A 1 114 ? -6.583 -6.776 11.431 1.00 97.00 114 GLY A CA 1
ATOM 850 C C . GLY A 1 114 ? -7.978 -6.278 11.797 1.00 97.00 114 GLY A C 1
ATOM 851 O O . GLY A 1 114 ? -8.549 -6.747 12.780 1.00 97.00 114 GLY A O 1
ATOM 852 N N . GLY A 1 115 ? -8.571 -5.413 10.967 1.00 95.12 115 GLY A N 1
ATOM 853 C CA . GLY A 1 115 ? -9.942 -4.937 11.172 1.00 95.12 115 GLY A CA 1
ATOM 854 C C . GLY A 1 115 ? -10.973 -6.070 11.144 1.00 95.12 115 GLY A C 1
ATOM 855 O O . GLY A 1 115 ? -11.841 -6.134 12.012 1.00 95.12 115 GLY A O 1
ATOM 856 N N . VAL A 1 116 ? -10.829 -7.014 10.205 1.00 97.00 116 VAL A N 1
ATOM 857 C CA . VAL A 1 116 ? -11.711 -8.191 10.101 1.00 97.00 116 VAL A CA 1
ATOM 858 C C . VAL A 1 116 ? -11.584 -9.072 11.341 1.00 97.00 116 VAL A C 1
ATOM 860 O O . VAL A 1 116 ? -12.587 -9.396 11.969 1.00 97.00 116 VAL A O 1
ATOM 863 N N . VAL A 1 117 ? -10.355 -9.411 11.742 1.00 98.12 117 VAL A N 1
ATOM 864 C CA . VAL A 1 117 ? -10.110 -10.232 12.940 1.00 98.12 117 VAL A CA 1
ATOM 865 C C . VAL A 1 117 ? -10.677 -9.567 14.194 1.00 98.12 117 VAL A C 1
ATOM 867 O O . VAL A 1 117 ? -11.325 -10.235 15.000 1.00 98.12 117 VAL A O 1
ATOM 870 N N . ALA A 1 118 ? -10.468 -8.259 14.354 1.00 97.44 118 ALA A N 1
ATOM 871 C CA . ALA A 1 118 ? -10.994 -7.513 15.488 1.00 97.44 118 ALA A CA 1
ATOM 872 C C . ALA A 1 118 ? -12.530 -7.537 15.527 1.00 97.44 118 ALA A C 1
ATOM 874 O O . ALA A 1 118 ? -13.103 -7.797 16.585 1.00 97.44 118 ALA A O 1
ATOM 875 N N . GLY A 1 119 ? -13.185 -7.326 14.380 1.00 96.31 119 GLY A N 1
ATOM 876 C CA . GLY A 1 119 ? -14.642 -7.372 14.258 1.00 96.31 119 GLY A CA 1
ATOM 877 C C . GLY A 1 119 ? -15.222 -8.742 14.606 1.00 96.31 119 GLY A C 1
ATOM 878 O O . GLY A 1 119 ? -16.126 -8.832 15.434 1.00 96.31 119 GLY A O 1
ATOM 879 N N . GLU A 1 120 ? -14.665 -9.815 14.043 1.00 98.31 120 GLU A N 1
ATOM 880 C CA . GLU A 1 120 ? -15.111 -11.190 14.311 1.00 98.31 120 GLU A CA 1
ATOM 881 C C . GLU A 1 120 ? -14.971 -11.567 15.794 1.00 98.31 120 GLU A C 1
ATOM 883 O O . GLU A 1 120 ? -15.891 -12.120 16.400 1.00 98.31 120 GLU A O 1
ATOM 888 N N . LEU A 1 121 ? -13.844 -11.221 16.422 1.00 98.31 121 LEU A N 1
ATOM 889 C CA . LEU A 1 121 ? -13.616 -11.505 17.840 1.00 98.31 121 LEU A CA 1
ATOM 890 C C . LEU A 1 121 ? -14.520 -10.671 18.755 1.00 98.31 121 LEU A C 1
ATOM 892 O O . LEU A 1 121 ? -15.046 -11.200 19.738 1.00 98.31 121 LEU A O 1
ATOM 896 N N . ALA A 1 122 ? -14.745 -9.398 18.422 1.00 97.25 122 ALA A N 1
ATOM 897 C CA . ALA A 1 122 ? -15.674 -8.545 19.156 1.00 97.25 122 ALA A CA 1
ATOM 898 C C . ALA A 1 122 ? -17.116 -9.074 19.058 1.00 97.25 122 ALA A C 1
ATOM 900 O O . ALA A 1 122 ? -17.806 -9.163 20.074 1.00 97.25 122 ALA A O 1
ATOM 901 N N . MET A 1 123 ? -17.557 -9.512 17.870 1.00 97.88 123 MET A N 1
ATOM 902 C CA . MET A 1 123 ? -18.868 -10.155 17.678 1.00 97.88 123 MET A CA 1
ATOM 903 C C . MET A 1 123 ? -18.998 -11.468 18.459 1.00 97.88 123 MET A C 1
ATOM 905 O O . MET A 1 123 ? -20.082 -11.796 18.941 1.00 97.88 123 MET A O 1
ATOM 909 N N . ALA A 1 124 ? -17.895 -12.192 18.651 1.00 98.38 124 ALA A N 1
ATOM 910 C CA . ALA A 1 124 ? -17.835 -13.373 19.510 1.00 98.38 124 ALA A CA 1
ATOM 911 C C . ALA A 1 124 ? -17.803 -13.047 21.022 1.00 98.38 124 ALA A C 1
ATOM 913 O O . ALA A 1 124 ? -17.646 -13.955 21.843 1.00 98.38 124 ALA A O 1
ATOM 914 N N . GLY A 1 125 ? -17.944 -11.773 21.408 1.00 98.12 125 GLY A N 1
ATOM 915 C CA . GLY A 1 125 ? -18.0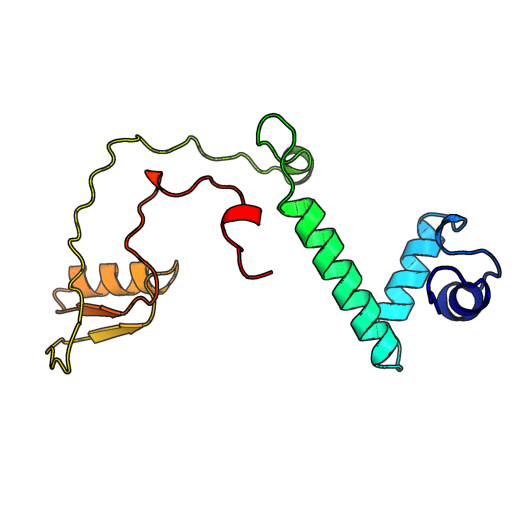12 -11.325 22.800 1.00 98.12 125 GLY A CA 1
ATOM 916 C C . GLY A 1 125 ? -16.655 -11.172 23.488 1.00 98.12 125 GLY A C 1
ATOM 917 O O . GLY A 1 125 ? -16.606 -11.155 24.717 1.00 98.12 125 GLY A O 1
ATOM 918 N N . LYS A 1 126 ? -15.554 -11.096 22.730 1.00 98.56 126 LYS A N 1
ATOM 919 C CA . LYS A 1 126 ? -14.218 -10.834 23.280 1.00 98.56 126 LYS A CA 1
ATOM 920 C C . LYS A 1 126 ? -13.983 -9.341 23.473 1.00 98.56 126 LYS A C 1
ATOM 922 O O . LYS A 1 126 ? -14.378 -8.526 22.642 1.00 98.56 126 LYS A O 1
ATOM 927 N N . SER A 1 127 ? -13.276 -8.996 24.542 1.00 98.00 127 SER A N 1
ATOM 928 C CA . SER A 1 127 ? -12.645 -7.687 24.691 1.00 98.00 127 SER A CA 1
ATOM 929 C C . SER A 1 127 ? -11.402 -7.629 23.798 1.00 98.00 127 SER A C 1
ATOM 931 O O . SER A 1 127 ? -10.483 -8.438 23.931 1.00 98.00 127 SER A O 1
ATOM 933 N N . VAL A 1 128 ? -11.396 -6.707 22.834 1.00 98.00 128 VAL A N 1
ATOM 934 C CA . VAL A 1 128 ? -10.347 -6.607 21.811 1.00 98.00 128 VAL A CA 1
ATOM 935 C C . VAL A 1 128 ? -9.715 -5.224 21.852 1.00 98.00 128 VAL A C 1
ATOM 937 O O . VAL A 1 128 ? -10.417 -4.217 21.776 1.00 98.00 128 VAL A O 1
ATOM 940 N N . VAL A 1 129 ? -8.386 -5.178 21.916 1.00 97.50 129 VAL A N 1
ATOM 941 C CA . VAL A 1 129 ? -7.602 -3.955 21.701 1.00 97.50 129 VAL A CA 1
ATOM 942 C C . VAL A 1 129 ? -6.964 -4.018 20.320 1.00 97.50 129 VAL A C 1
ATOM 944 O O . VAL A 1 129 ? -6.304 -4.998 19.985 1.00 97.50 129 VAL A O 1
ATOM 947 N N . VAL A 1 130 ? -7.137 -2.964 19.522 1.00 97.12 130 VAL A N 1
ATOM 948 C CA . VAL A 1 130 ? -6.462 -2.806 18.227 1.00 97.12 130 VAL A CA 1
ATOM 949 C C . VAL A 1 130 ? -5.398 -1.723 18.360 1.00 97.12 130 VAL A C 1
ATOM 951 O O . VAL A 1 130 ? -5.711 -0.593 18.727 1.00 97.12 130 VAL A O 1
ATOM 954 N N . LEU A 1 131 ? -4.145 -2.067 18.067 1.00 96.06 131 LEU A N 1
ATOM 955 C CA . LEU A 1 131 ? -3.015 -1.142 18.084 1.00 96.06 131 LEU A CA 1
ATOM 956 C C . LEU A 1 131 ? -2.660 -0.739 16.653 1.00 96.06 131 LEU A C 1
ATOM 958 O O . LEU A 1 131 ? -2.187 -1.572 15.887 1.00 96.06 131 LEU A O 1
ATOM 962 N N . GLU A 1 132 ? -2.843 0.532 16.308 1.00 94.81 132 GLU A N 1
ATOM 963 C CA . GLU A 1 132 ? -2.518 1.080 14.988 1.00 94.81 132 GLU A CA 1
ATOM 964 C C . GLU A 1 132 ? -1.511 2.233 15.114 1.00 94.81 132 GLU A C 1
ATOM 966 O O . GLU A 1 132 ? -1.594 3.042 16.037 1.00 94.81 132 GLU A O 1
ATOM 971 N N . LYS A 1 133 ? -0.543 2.291 14.190 1.00 92.44 133 LYS A N 1
ATOM 972 C CA . LYS A 1 133 ? 0.458 3.367 14.109 1.00 92.44 133 LYS A CA 1
ATOM 973 C C . LYS A 1 133 ? -0.143 4.636 13.490 1.00 92.44 133 LYS A C 1
ATOM 975 O O . LYS A 1 133 ? 0.267 5.740 13.843 1.00 92.44 133 LYS A O 1
ATOM 980 N N . GLY A 1 134 ? -1.037 4.476 12.517 1.00 88.75 134 GLY A N 1
ATOM 981 C CA . GLY A 1 134 ? -1.720 5.557 11.815 1.00 88.75 134 GLY A CA 1
ATOM 982 C C . GLY A 1 134 ? -2.858 6.206 12.608 1.00 88.75 134 GLY A C 1
ATOM 983 O O . GLY A 1 134 ? -3.251 5.757 13.682 1.00 88.75 134 GLY A O 1
ATOM 984 N N . GLY A 1 135 ? -3.402 7.289 12.048 1.00 87.38 135 GLY A N 1
ATOM 985 C CA . GLY A 1 135 ? -4.622 7.919 12.554 1.00 87.38 135 GLY A CA 1
ATOM 986 C C . GLY A 1 135 ? -5.882 7.136 12.177 1.00 87.38 135 GLY A C 1
ATOM 987 O O . GLY A 1 135 ? -5.863 6.276 11.294 1.00 87.38 135 GLY A O 1
ATOM 988 N N . TYR A 1 136 ? -7.001 7.475 12.814 1.00 88.06 136 TYR A N 1
ATOM 989 C CA . TYR A 1 136 ? -8.300 6.928 12.441 1.00 88.06 136 TYR A CA 1
ATOM 990 C C . TYR A 1 136 ? -8.836 7.623 11.189 1.00 88.06 136 TYR A C 1
ATOM 992 O O . TYR A 1 136 ? -9.104 8.822 11.198 1.00 88.06 136 TYR A O 1
ATOM 1000 N N . ASN A 1 137 ? -8.948 6.849 10.113 1.00 85.75 137 ASN A N 1
ATOM 1001 C CA . ASN A 1 137 ? -9.446 7.278 8.814 1.00 85.75 137 ASN A CA 1
ATOM 1002 C C . ASN A 1 137 ? -10.618 6.375 8.433 1.00 85.75 137 ASN A C 1
ATOM 1004 O O . ASN A 1 137 ? -10.532 5.157 8.607 1.00 85.75 137 ASN A O 1
ATOM 1008 N N . ASN A 1 138 ? -11.688 6.960 7.907 1.00 84.19 138 ASN A N 1
ATOM 1009 C CA . ASN A 1 138 ? -12.781 6.215 7.288 1.00 84.19 138 ASN A CA 1
ATOM 1010 C C . ASN A 1 138 ? -12.741 6.377 5.765 1.00 84.19 138 ASN A C 1
ATOM 1012 O O . ASN A 1 138 ? -11.858 7.039 5.215 1.00 84.19 138 ASN A O 1
ATOM 1016 N N . GLU A 1 139 ? -13.707 5.775 5.080 1.00 79.62 139 GLU A N 1
ATOM 1017 C CA . GLU A 1 139 ? -13.807 5.771 3.625 1.00 79.62 139 GLU A CA 1
ATOM 1018 C C . GLU A 1 139 ? -13.729 7.200 3.054 1.00 79.62 139 GLU A C 1
ATOM 1020 O O . GLU A 1 139 ? -13.041 7.425 2.061 1.00 79.62 139 GLU A O 1
ATOM 1025 N N . ALA A 1 140 ? -14.373 8.177 3.705 1.00 82.06 140 ALA A N 1
ATOM 1026 C CA . ALA A 1 140 ? -14.401 9.579 3.272 1.00 82.06 140 ALA A CA 1
ATOM 1027 C C . ALA A 1 140 ? -13.036 10.280 3.319 1.00 82.06 140 ALA A C 1
ATOM 1029 O O . ALA A 1 140 ? -12.857 11.323 2.689 1.00 82.06 140 ALA A O 1
ATOM 1030 N N . ASN A 1 141 ? -12.062 9.721 4.040 1.00 81.75 141 ASN A N 1
ATOM 1031 C CA . ASN A 1 141 ? -10.700 10.241 4.086 1.00 81.75 141 ASN A CA 1
ATOM 1032 C C . ASN A 1 141 ? -9.804 9.675 2.971 1.00 81.75 141 ASN A C 1
ATOM 1034 O O . ASN A 1 141 ? -8.709 10.199 2.760 1.00 81.75 141 ASN A O 1
ATOM 1038 N N . PHE A 1 142 ? -10.239 8.638 2.245 1.00 80.88 142 PHE A N 1
ATOM 1039 C CA . PHE A 1 142 ? -9.447 8.037 1.175 1.00 80.88 142 PHE A CA 1
ATOM 1040 C C . PHE A 1 142 ? -9.782 8.654 -0.183 1.00 80.88 142 PHE A C 1
ATOM 1042 O O . PHE A 1 142 ? -10.918 8.631 -0.648 1.00 80.88 142 PHE A O 1
ATOM 1049 N N . THR A 1 143 ? -8.754 9.158 -0.864 1.00 78.75 143 THR A N 1
ATOM 1050 C CA . THR A 1 143 ? -8.880 9.756 -2.203 1.00 78.75 143 THR A CA 1
ATOM 1051 C C . THR A 1 143 ? -8.888 8.725 -3.327 1.00 78.75 143 THR A C 1
ATOM 1053 O O . THR A 1 143 ? -9.077 9.094 -4.482 1.00 78.75 143 THR A O 1
ATOM 1056 N N . LEU A 1 144 ? -8.659 7.448 -2.992 1.00 78.56 144 LEU A N 1
ATOM 1057 C CA . LEU A 1 144 ? -8.476 6.340 -3.936 1.00 78.56 144 LEU A CA 1
ATOM 1058 C C . LEU A 1 144 ? -7.342 6.590 -4.945 1.00 78.56 144 LEU A C 1
ATOM 1060 O O . LEU A 1 144 ? -7.329 6.002 -6.018 1.00 78.56 144 LEU A O 1
ATOM 1064 N N . GLN A 1 145 ? -6.392 7.462 -4.594 1.00 80.00 145 GLN A N 1
ATOM 1065 C CA . GLN A 1 145 ? -5.199 7.730 -5.389 1.00 80.00 145 GLN A CA 1
ATOM 1066 C C . GLN A 1 145 ? -3.989 7.058 -4.746 1.00 80.00 145 GLN A C 1
ATOM 1068 O O . GLN A 1 145 ? -3.529 7.448 -3.668 1.00 80.00 145 GLN A O 1
ATOM 1073 N N . GLU A 1 146 ? -3.429 6.071 -5.432 1.00 79.25 146 GLU A N 1
ATOM 1074 C CA . GLU A 1 146 ? -2.340 5.228 -4.937 1.00 79.25 146 GLU A CA 1
ATOM 1075 C C . GLU A 1 146 ? -1.066 6.029 -4.639 1.00 79.25 146 GLU A C 1
ATOM 1077 O O . GLU A 1 146 ? -0.358 5.738 -3.670 1.00 79.25 146 GLU A O 1
ATOM 1082 N N . ALA A 1 147 ? -0.793 7.075 -5.429 1.00 78.06 147 ALA A N 1
ATOM 1083 C CA . ALA A 1 147 ? 0.341 7.968 -5.197 1.00 78.06 147 ALA A CA 1
ATOM 1084 C C . ALA A 1 147 ? 0.234 8.706 -3.853 1.00 78.06 147 ALA A C 1
ATOM 1086 O O . ALA A 1 147 ? 1.242 8.902 -3.181 1.00 78.06 147 ALA A O 1
ATOM 1087 N N . GLN A 1 148 ? -0.978 9.079 -3.432 1.00 77.75 148 GLN A N 1
ATOM 1088 C CA . GLN A 1 148 ? -1.200 9.734 -2.139 1.00 77.75 148 GLN A CA 1
ATOM 1089 C C . GLN A 1 148 ? -1.181 8.731 -0.982 1.00 77.75 148 GLN A C 1
ATOM 1091 O O . GLN A 1 148 ? -0.717 9.055 0.108 1.00 77.75 148 GLN A O 1
ATOM 1096 N N . ALA A 1 149 ? -1.648 7.502 -1.225 1.00 75.19 149 ALA A N 1
ATOM 1097 C CA . ALA A 1 149 ? -1.636 6.420 -0.242 1.00 75.19 149 ALA A CA 1
ATOM 1098 C C . ALA A 1 149 ? -0.222 5.903 0.078 1.00 75.19 149 ALA A C 1
ATOM 1100 O O . ALA A 1 149 ? -0.034 5.215 1.082 1.00 75.19 149 ALA A O 1
ATOM 1101 N N . THR A 1 150 ? 0.775 6.241 -0.749 1.00 66.88 150 THR A N 1
ATOM 1102 C CA . THR A 1 150 ? 2.152 5.752 -0.609 1.00 66.88 150 THR A CA 1
ATOM 1103 C C . THR A 1 150 ? 3.168 6.899 -0.487 1.00 66.88 150 THR A C 1
ATOM 1105 O O . THR A 1 150 ? 4.030 7.046 -1.349 1.00 66.88 150 THR A O 1
ATOM 1108 N N . PRO A 1 151 ? 3.109 7.721 0.579 1.00 58.66 151 PRO A N 1
ATOM 1109 C CA . PRO A 1 151 ? 3.941 8.922 0.702 1.00 58.66 151 PRO A CA 1
ATOM 1110 C C . PRO A 1 151 ? 5.435 8.646 0.955 1.00 58.66 151 PRO A C 1
ATOM 1112 O O . PRO A 1 151 ? 6.242 9.566 0.874 1.00 58.66 151 PRO A O 1
ATOM 1115 N N . GLU A 1 152 ? 5.809 7.407 1.296 1.00 51.03 152 GLU A N 1
ATOM 1116 C CA . GLU A 1 152 ? 7.186 7.007 1.639 1.00 51.03 152 GLU A CA 1
ATOM 1117 C C . GLU A 1 152 ? 7.951 6.317 0.483 1.00 51.03 152 GLU A C 1
ATOM 1119 O O . GLU A 1 152 ? 9.057 5.814 0.702 1.00 51.03 152 GLU A O 1
ATOM 1124 N N . LEU A 1 153 ? 7.388 6.274 -0.735 1.00 45.72 153 LEU A N 1
ATOM 1125 C CA . LEU A 1 153 ? 8.092 5.848 -1.960 1.00 45.72 153 LEU A CA 1
ATOM 1126 C C . LEU A 1 153 ? 8.591 7.052 -2.766 1.00 45.72 153 LEU A C 1
ATOM 1128 O O . LEU A 1 153 ? 9.702 6.928 -3.334 1.00 45.72 153 LEU A O 1
#

Secondary structure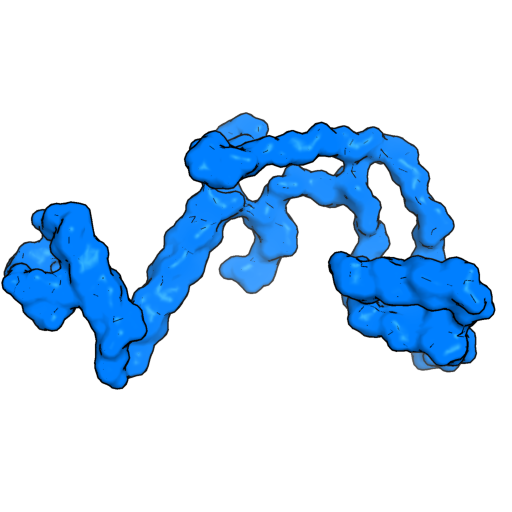 (DSSP, 8-state):
--TTT-HHHHHHHHS-SS-GGGS-HHHHHHHHHHHHT-SSHHHHHHHHHHHHHHHHHHHH---TTS--TTTTTTT--PPPPPPTT------PPP--S------SEEEE--SHHHHHHHHHHHHTT--EEEE-SS----GGG----HHHH-TT-

Sequence (153 aa):
MSLMAGSVSSLLLAGKTKPFIDLSEQQRERYLFSMANSPVGALRQGFQTLKRLASFIYFSVPDAQGANPNWEVLDYQAPAPPPADAPQPITPLTISEDTTLEADVVVIGSGAGGGVVAGELAMAGKSVVVLEKGGYNNEANFTLQEAQATPEL

Foldseek 3Di:
DDLQQALVLLCVQQVGSDGLVPDDPVSVVSSLVCLCPPPDPVSVVVSVVVVVVVVCCQQFDADPVRHRPCCVVVVHDDDDQDDLPPDDPDDDDDDPDDDDDDWPEEFEACPPPRVVVQVVCVVVVTGYHYHHPDDDDDSNNDPVRVCVVCVPD

pLDDT: mean 86.43, std 10.94, range [43.81, 98.56]